Protein AF-A0A1J4Q4A6-F1 (afdb_monomer)

Radius of gyration: 28.77 Å; Cα contacts (8 Å, |Δi|>4): 77; chains: 1; bounding box: 63×34×80 Å

Sequence (125 aa):
MEHVREALRTLYADRQAGLYAGATGTAMFAESVERLTAHEARVSERVAELGRDESGTVVIPSEWTAPEGDPIGPESTWGSWDLEQRRSFLAFSLDRITIAKSIGRGRNANTEDRVTVHWAEAPAQ

pLDDT: mean 81.61, std 10.01, range [51.16, 95.44]

Mean predicted aligned error: 13.39 Å

Solvent-accessible surface area (backbone atoms only — not comparable to full-atom values): 7526 Å² total; per-residue (Å²): 111,68,70,60,56,51,51,50,52,51,54,53,50,42,48,74,71,50,77,36,59,63,73,69,29,47,50,55,49,52,53,52,49,52,54,50,51,54,49,52,50,53,52,51,50,52,50,54,50,53,58,57,62,49,79,69,68,76,84,72,61,60,73,80,77,62,57,95,65,58,65,73,34,74,92,17,63,61,36,70,44,55,74,64,58,52,49,52,52,46,60,67,52,33,67,50,74,48,72,58,82,61,92,44,72,75,94,62,32,56,65,72,87,26,58,44,80,39,64,49,72,79,81,87,127

Organism: NCBI:txid1428626

Foldseek 3Di:
DVVLVVVLVVLVVCVVVVVQDDPNSVVVSVVSVVVSVVVVVVVVVVVVVVVVVCVPDDPDPVLQVDDPDDCCDCPHPVNPDDPVVVVVVCVQFFPDWFFAAAPDDDPRSPRVVGIDTHTDDDPDD

Secondary structure (DSSP, 8-state):
-HHHHHHHHHHHHHHHTTTT-HHHHHHHHHHHHHHHHHHHHHHHHHHHHHHHHGGG-----HHHH--SS-TTSTTSHHHHS-HHHHHHHHHHHEEEEEEPPPSSSGGG--SGGGEEEEEPPPPP-

Nearest PDB structures (foldseek):
  8eup-assembly1_h  TM=4.170E-01  e=9.607E-01  Schizosaccharomyces pombe
  6dkm-assembly1_B  TM=6.460E-01  e=5.367E+00  synthetic construct
  3jbn-assembly1_A3  TM=3.269E-01  e=6.126E+00  Plasmodium falciparum 3D7

Structure (mmCIF, N/CA/C/O backbone):
data_AF-A0A1J4Q4A6-F1
#
_entry.id   AF-A0A1J4Q4A6-F1
#
loop_
_atom_site.group_PDB
_atom_site.id
_atom_site.type_symbol
_atom_site.label_atom_id
_atom_site.label_alt_id
_atom_site.label_comp_id
_atom_site.label_asym_id
_atom_site.label_entity_id
_atom_site.label_seq_id
_atom_site.pdbx_PDB_ins_code
_atom_site.Cartn_x
_atom_site.Cartn_y
_atom_site.Cartn_z
_atom_site.occupancy
_atom_site.B_iso_or_equiv
_atom_site.auth_seq_id
_atom_site.auth_comp_id
_atom_site.auth_asym_id
_atom_site.auth_atom_id
_atom_site.pdbx_PDB_model_num
ATOM 1 N N . MET A 1 1 ? -8.309 2.669 17.943 1.00 69.56 1 MET A N 1
ATOM 2 C CA . MET A 1 1 ? -8.753 1.708 18.981 1.00 69.56 1 MET A CA 1
ATOM 3 C C . MET A 1 1 ? -8.886 2.367 20.351 1.00 69.56 1 MET A C 1
ATOM 5 O O . MET A 1 1 ? -9.874 2.092 21.019 1.00 69.56 1 MET A O 1
ATOM 9 N N . GLU A 1 2 ? -7.974 3.274 20.732 1.00 79.75 2 GLU A N 1
ATOM 10 C CA . GLU A 1 2 ? -8.028 4.067 21.981 1.00 79.75 2 GLU A CA 1
ATOM 11 C C . GLU A 1 2 ? -9.423 4.657 22.261 1.00 79.75 2 GLU A C 1
ATOM 13 O O . GLU A 1 2 ? -10.045 4.334 23.267 1.00 79.75 2 GLU A O 1
ATOM 18 N N . HIS A 1 3 ? -9.979 5.398 21.297 1.00 79.94 3 HIS A N 1
ATOM 19 C CA . HIS A 1 3 ? -11.261 6.093 21.451 1.00 79.94 3 HIS A CA 1
ATOM 20 C C . HIS A 1 3 ? -12.468 5.170 21.693 1.00 79.94 3 HIS A C 1
ATOM 22 O O . HIS A 1 3 ? -13.410 5.560 22.374 1.00 79.94 3 HIS A O 1
ATOM 28 N N . VAL A 1 4 ? -12.460 3.938 21.165 1.00 81.31 4 VAL A N 1
ATOM 29 C CA . VAL A 1 4 ? -13.548 2.962 21.393 1.00 81.31 4 VAL A CA 1
ATOM 30 C C . VAL A 1 4 ? -13.458 2.388 22.807 1.00 81.31 4 VAL A C 1
ATOM 32 O O . VAL A 1 4 ? -14.474 2.234 23.482 1.00 81.31 4 VAL A O 1
ATOM 35 N N . ARG A 1 5 ? -12.236 2.134 23.286 1.00 83.94 5 ARG A N 1
ATOM 36 C CA . ARG A 1 5 ? -11.980 1.657 24.652 1.00 83.94 5 ARG A CA 1
ATOM 37 C C . ARG A 1 5 ? -12.281 2.731 25.692 1.00 83.94 5 ARG A C 1
ATOM 39 O O . ARG A 1 5 ? -12.843 2.420 26.738 1.00 83.94 5 ARG A O 1
ATOM 46 N N . GLU A 1 6 ? -11.952 3.985 25.397 1.00 86.12 6 GLU A N 1
ATOM 47 C CA . GLU A 1 6 ? -12.348 5.139 26.209 1.00 86.12 6 GLU A CA 1
ATOM 48 C C . GLU A 1 6 ? -13.869 5.30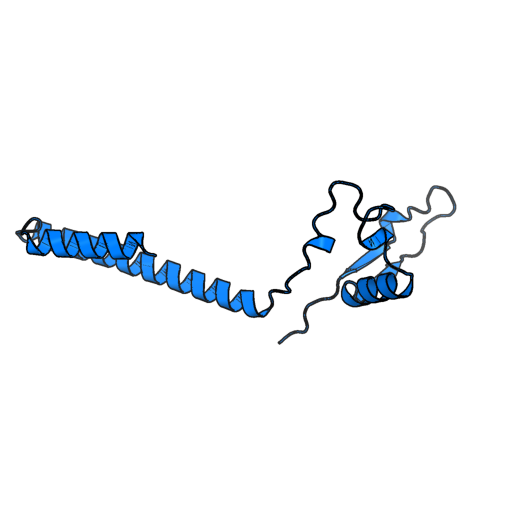6 26.235 1.00 86.12 6 GLU A C 1
ATOM 50 O O . GLU A 1 6 ? -14.440 5.422 27.315 1.00 86.12 6 GLU A O 1
ATOM 55 N N . ALA A 1 7 ? -14.542 5.216 25.082 1.00 84.62 7 ALA A N 1
ATOM 56 C CA . ALA A 1 7 ? -16.000 5.290 25.015 1.00 84.62 7 ALA A CA 1
ATOM 57 C C . ALA A 1 7 ? -16.680 4.184 25.837 1.00 84.62 7 ALA A C 1
ATOM 59 O O . ALA A 1 7 ? -17.620 4.474 26.573 1.00 84.62 7 ALA A O 1
ATOM 60 N N . LEU A 1 8 ? -16.186 2.939 25.776 1.00 86.06 8 LEU A N 1
ATOM 61 C CA . LEU A 1 8 ? -16.679 1.842 26.616 1.00 86.06 8 LEU A CA 1
ATOM 62 C C . LEU A 1 8 ? -16.450 2.120 28.107 1.00 86.06 8 LEU A C 1
ATOM 64 O O . LEU A 1 8 ? -17.374 1.949 28.899 1.00 86.06 8 LEU A O 1
ATOM 68 N N . ARG A 1 9 ? -15.257 2.586 28.501 1.00 88.25 9 ARG A N 1
ATOM 69 C CA . ARG A 1 9 ? -14.956 2.945 29.900 1.00 88.25 9 ARG A CA 1
ATOM 70 C C . ARG A 1 9 ? -15.907 4.012 30.435 1.00 88.25 9 ARG A C 1
ATOM 72 O O . ARG A 1 9 ? -16.436 3.838 31.530 1.00 88.25 9 ARG A O 1
ATOM 79 N N . THR A 1 10 ? -16.160 5.061 29.658 1.00 88.19 10 THR A N 1
ATOM 80 C CA . THR A 1 10 ? -17.126 6.109 30.012 1.00 88.19 10 THR A CA 1
ATOM 81 C C . THR A 1 10 ? -18.537 5.537 30.130 1.00 88.19 10 THR A C 1
ATOM 83 O O . THR A 1 10 ? -19.205 5.783 31.127 1.00 88.19 10 THR A O 1
ATOM 86 N N . LEU A 1 11 ? -18.960 4.675 29.198 1.00 88.25 11 LEU A N 1
ATOM 87 C CA . LEU A 1 11 ? -20.280 4.033 29.239 1.00 88.25 11 LEU A CA 1
ATOM 88 C C . LEU A 1 11 ? -20.489 3.192 30.513 1.00 88.25 11 LEU A C 1
ATOM 90 O O . LEU A 1 11 ? -21.569 3.205 31.108 1.00 88.25 11 LEU A O 1
ATOM 94 N N . TYR A 1 12 ? -19.456 2.463 30.947 1.00 87.38 12 TYR A N 1
ATOM 95 C CA . TYR A 1 12 ? -19.486 1.697 32.195 1.00 87.38 12 TYR A CA 1
ATOM 96 C C . TYR A 1 12 ? -19.495 2.601 33.435 1.00 87.38 12 TYR A C 1
ATOM 98 O O . TYR A 1 12 ? -20.234 2.314 34.379 1.00 87.38 12 TYR A O 1
ATOM 106 N N . ALA A 1 13 ? -18.734 3.700 33.427 1.00 87.75 13 ALA A N 1
ATOM 107 C CA . ALA A 1 13 ? -18.745 4.689 34.505 1.00 87.75 13 ALA A CA 1
ATOM 108 C C . ALA A 1 13 ? -20.121 5.366 34.640 1.00 87.75 13 ALA A C 1
ATOM 110 O O . ALA A 1 13 ? -20.656 5.454 35.744 1.00 87.75 13 ALA A O 1
ATOM 111 N N . ASP A 1 14 ? -20.748 5.734 33.521 1.00 86.31 14 ASP A N 1
ATOM 112 C CA . ASP A 1 14 ? -22.090 6.324 33.478 1.00 86.31 14 ASP A CA 1
ATOM 113 C C . ASP A 1 14 ? -23.159 5.350 33.992 1.00 86.31 14 ASP A C 1
ATOM 115 O O . ASP A 1 14 ? -24.089 5.736 34.710 1.00 86.31 14 ASP A O 1
ATOM 119 N N . ARG A 1 15 ? -23.016 4.054 33.680 1.00 84.31 15 ARG A N 1
ATOM 120 C CA . ARG A 1 15 ? -23.889 3.014 34.239 1.00 84.31 15 ARG A CA 1
ATOM 121 C C . ARG A 1 15 ? -23.710 2.874 35.748 1.00 84.31 15 ARG A C 1
ATOM 123 O O . ARG A 1 15 ? -24.707 2.727 36.452 1.00 84.31 15 ARG A O 1
ATOM 130 N N . GLN A 1 16 ? -22.479 2.947 36.248 1.00 84.06 16 GLN A N 1
ATOM 131 C CA . GLN A 1 16 ? -22.189 2.882 37.682 1.00 84.06 16 GLN A CA 1
ATOM 132 C C . GLN A 1 16 ? -22.672 4.133 38.434 1.00 84.06 16 GLN A C 1
ATOM 134 O O . GLN A 1 16 ? -23.108 4.025 39.578 1.00 84.06 16 GLN A O 1
ATOM 139 N N . ALA A 1 17 ? -22.683 5.293 37.770 1.00 86.56 17 ALA A N 1
ATOM 140 C CA . ALA A 1 17 ? -23.269 6.539 38.263 1.00 86.56 17 ALA A CA 1
ATOM 141 C C . ALA A 1 17 ? -24.814 6.553 38.237 1.00 86.56 17 ALA A C 1
ATOM 143 O O . ALA A 1 17 ? -25.431 7.516 38.689 1.00 86.56 17 ALA A O 1
ATOM 144 N N . GLY A 1 18 ? -25.455 5.495 37.725 1.00 83.81 18 GLY A N 1
ATOM 145 C CA . GLY A 1 18 ? -26.911 5.344 37.721 1.00 83.81 18 GLY A CA 1
ATOM 146 C C . GLY A 1 18 ? -27.636 6.073 36.585 1.00 83.81 18 GLY A C 1
ATOM 147 O O . GLY A 1 18 ? -28.865 6.099 36.581 1.00 83.81 18 GLY A O 1
ATOM 148 N N . LEU A 1 19 ? -26.916 6.611 35.591 1.00 80.31 19 LEU A N 1
ATOM 149 C CA . LEU A 1 19 ? -27.504 7.349 34.459 1.00 80.31 19 LEU A CA 1
ATOM 150 C C . LEU A 1 19 ? -28.359 6.465 33.531 1.00 80.31 19 LEU A C 1
ATOM 152 O O . LEU A 1 19 ? -29.187 6.969 32.779 1.00 80.31 19 LEU A O 1
ATOM 156 N N . TYR A 1 20 ? -28.206 5.142 33.627 1.00 79.75 20 TYR A N 1
ATOM 157 C CA . TYR A 1 20 ? -28.968 4.141 32.872 1.00 79.75 20 TYR A CA 1
ATOM 158 C C . TYR A 1 20 ? -29.985 3.379 33.744 1.00 79.75 20 TYR A C 1
ATOM 160 O O . TYR A 1 20 ? -30.170 2.169 33.582 1.00 79.75 20 TYR A O 1
ATOM 168 N N . ALA A 1 21 ? -30.631 4.061 34.693 1.00 79.62 21 ALA A N 1
ATOM 169 C CA . ALA A 1 21 ? -31.653 3.457 35.546 1.00 79.62 21 ALA A CA 1
ATOM 170 C C . ALA A 1 21 ? -32.921 3.053 34.761 1.00 79.62 21 ALA A C 1
ATOM 172 O O . ALA A 1 21 ? -33.345 3.716 33.814 1.00 79.62 21 ALA A O 1
ATOM 173 N N . GLY A 1 22 ? -33.555 1.958 35.189 1.00 84.00 22 GLY A N 1
ATOM 174 C CA . GLY A 1 22 ? -34.790 1.442 34.591 1.00 84.00 22 GLY A CA 1
ATOM 175 C C . GLY A 1 22 ? -34.584 0.527 33.375 1.00 84.00 22 GLY A C 1
ATOM 176 O O . GLY A 1 22 ? -33.469 0.307 32.893 1.00 84.00 22 GLY A O 1
ATOM 177 N N . ALA A 1 23 ? -35.692 -0.042 32.890 1.00 80.31 23 ALA A N 1
ATOM 178 C CA . ALA A 1 23 ? -35.691 -1.014 31.794 1.00 80.31 23 ALA A CA 1
ATOM 179 C C . ALA A 1 23 ? -35.163 -0.408 30.481 1.00 80.31 23 ALA A C 1
ATOM 181 O O . ALA A 1 23 ? -34.311 -1.003 29.824 1.00 80.31 23 ALA A O 1
ATOM 182 N N . THR A 1 24 ? -35.591 0.814 30.152 1.00 82.62 24 THR A N 1
ATOM 183 C CA . THR A 1 24 ? -35.157 1.539 28.948 1.00 82.62 24 THR A CA 1
ATOM 184 C C . THR A 1 24 ? -33.668 1.885 28.988 1.00 82.62 24 THR A C 1
ATOM 186 O O . THR A 1 24 ? -32.964 1.662 28.008 1.00 82.62 24 THR A O 1
ATOM 189 N N . GLY A 1 25 ? -33.155 2.359 30.130 1.00 80.00 25 GLY A N 1
ATOM 190 C CA . GLY A 1 25 ? -31.724 2.638 30.296 1.00 80.00 25 GLY A CA 1
ATOM 191 C C . GLY A 1 25 ? -30.867 1.375 30.178 1.00 80.00 25 GLY A C 1
ATOM 192 O O . GLY A 1 25 ? -29.793 1.391 29.582 1.00 80.00 25 GLY A O 1
ATOM 193 N N . THR A 1 26 ? -31.362 0.238 30.669 1.00 84.00 26 THR A N 1
ATOM 194 C CA . THR A 1 26 ? -30.663 -1.046 30.518 1.00 84.00 26 THR A CA 1
ATOM 195 C C . THR A 1 26 ? -30.621 -1.533 29.072 1.00 84.00 26 THR A C 1
ATOM 197 O O . THR A 1 26 ? -29.570 -2.005 28.641 1.00 84.00 26 THR A O 1
ATOM 200 N N . ALA A 1 27 ? -31.701 -1.357 28.309 1.00 86.69 27 ALA A N 1
ATOM 201 C CA . ALA A 1 27 ? -31.726 -1.690 26.886 1.00 86.69 27 ALA A CA 1
ATOM 202 C C . ALA A 1 27 ? -30.756 -0.815 26.067 1.00 86.69 27 ALA A C 1
ATOM 204 O O . ALA A 1 27 ? -29.928 -1.347 25.333 1.00 86.69 27 ALA A O 1
ATOM 205 N N . MET A 1 28 ? -30.780 0.507 26.272 1.00 83.81 28 MET A N 1
ATOM 206 C CA . MET A 1 28 ? -29.896 1.457 25.572 1.00 83.81 28 MET A CA 1
ATOM 207 C C . MET A 1 28 ? -28.410 1.206 25.859 1.00 83.81 28 MET A C 1
ATOM 209 O O . MET A 1 28 ? -27.561 1.336 24.975 1.00 83.81 28 MET A O 1
ATOM 213 N N . PHE A 1 29 ? -28.089 0.833 27.101 1.00 87.19 29 PHE A N 1
ATOM 214 C CA . PHE A 1 29 ? -26.735 0.445 27.483 1.00 87.19 29 PHE A CA 1
ATOM 215 C C . PHE A 1 29 ? -26.287 -0.822 26.747 1.00 87.19 29 PHE A C 1
ATOM 217 O O . PHE A 1 29 ? -25.197 -0.839 26.180 1.00 87.19 29 PHE A O 1
ATOM 224 N N . ALA A 1 30 ? -27.126 -1.863 26.733 1.00 86.81 30 ALA A N 1
ATOM 225 C CA . ALA A 1 30 ? -26.810 -3.123 26.066 1.00 86.81 30 ALA A CA 1
ATOM 226 C C . ALA A 1 30 ? -26.564 -2.920 24.562 1.00 86.81 30 ALA A C 1
ATOM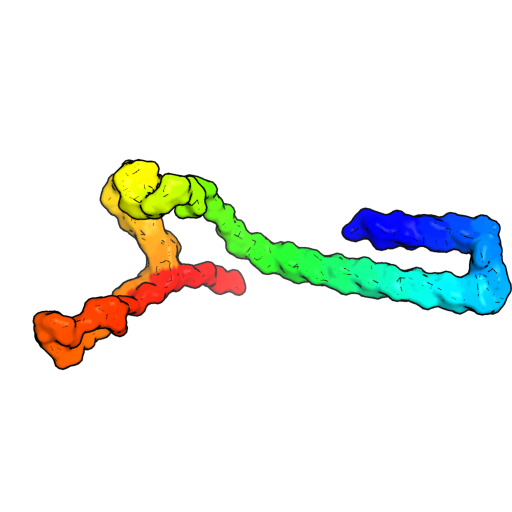 228 O O . ALA A 1 30 ? -25.539 -3.362 24.051 1.00 86.81 30 ALA A O 1
ATOM 229 N N . GLU A 1 31 ? -27.436 -2.163 23.892 1.00 90.19 31 GLU A N 1
ATOM 230 C CA . GLU A 1 31 ? -27.300 -1.827 22.470 1.00 90.19 31 GLU A CA 1
ATOM 231 C C . GLU A 1 31 ? -26.014 -1.032 22.184 1.00 90.19 31 GLU A C 1
ATOM 233 O O . GLU A 1 31 ? -25.288 -1.296 21.223 1.00 90.19 31 GLU A O 1
ATOM 238 N N . SER A 1 32 ? -25.684 -0.068 23.049 1.00 86.69 32 SER A N 1
ATOM 239 C CA . SER A 1 32 ? -24.481 0.757 22.893 1.00 86.69 32 SER A CA 1
ATOM 240 C C . SER A 1 32 ? -23.193 -0.046 23.074 1.00 86.69 32 SER A C 1
ATOM 242 O O . SER A 1 32 ? -22.244 0.153 22.311 1.00 86.69 32 SER A O 1
ATOM 244 N N . VAL A 1 33 ? -23.163 -0.961 24.049 1.00 90.19 33 VAL A N 1
ATOM 245 C CA . VAL A 1 33 ? -22.036 -1.878 24.267 1.00 90.19 33 VAL A CA 1
ATOM 246 C C . VAL A 1 33 ? -21.887 -2.819 23.078 1.00 90.19 33 VAL A C 1
ATOM 248 O O . VAL A 1 33 ? -20.801 -2.898 22.510 1.00 90.19 33 VAL A O 1
ATOM 251 N N . GLU A 1 34 ? -22.970 -3.463 22.645 1.00 91.75 34 GLU A N 1
ATOM 252 C CA . GLU A 1 34 ? -22.957 -4.384 21.507 1.00 91.75 34 GLU A CA 1
ATOM 253 C C . GLU A 1 34 ? -22.412 -3.709 20.243 1.00 91.75 34 GLU A C 1
ATOM 255 O O . GLU A 1 34 ? -21.495 -4.223 19.597 1.00 91.75 34 GLU A O 1
ATOM 260 N N . ARG A 1 35 ? -22.898 -2.503 19.928 1.00 89.94 35 ARG A N 1
ATOM 261 C CA . ARG A 1 35 ? -22.446 -1.734 18.764 1.00 89.94 35 ARG A CA 1
ATOM 262 C C . ARG A 1 35 ? -20.955 -1.399 18.827 1.00 89.94 35 ARG A C 1
ATOM 264 O O . ARG A 1 35 ? -20.263 -1.523 17.812 1.00 89.94 35 ARG A O 1
ATOM 271 N N . LEU A 1 36 ? -20.462 -0.950 19.984 1.00 88.31 36 LEU A N 1
ATOM 272 C CA . LEU A 1 36 ? -19.056 -0.571 20.165 1.00 88.31 36 LEU A CA 1
ATOM 273 C C . LEU A 1 36 ? -18.131 -1.790 20.125 1.00 88.31 36 LEU A C 1
ATOM 275 O O . LEU A 1 36 ? -17.109 -1.744 19.442 1.00 88.31 36 LEU A O 1
ATOM 279 N N . THR A 1 37 ? -18.511 -2.895 20.767 1.00 86.94 37 THR A N 1
ATOM 280 C CA . THR A 1 37 ? -17.747 -4.148 20.737 1.00 86.94 37 THR A CA 1
ATOM 281 C C . THR A 1 37 ? -17.718 -4.755 19.335 1.00 86.94 37 THR A C 1
ATOM 283 O O . THR A 1 37 ? -16.655 -5.154 18.862 1.00 86.94 37 THR A O 1
ATOM 286 N N . ALA A 1 38 ? -18.842 -4.754 18.613 1.00 90.38 38 ALA A N 1
ATOM 287 C CA . ALA A 1 38 ? -18.885 -5.215 17.226 1.00 90.38 38 ALA A CA 1
ATOM 288 C C . ALA A 1 38 ? -18.018 -4.342 16.302 1.00 90.38 38 ALA A C 1
ATOM 290 O O . ALA A 1 38 ? -17.389 -4.845 15.371 1.00 90.38 38 ALA A O 1
ATOM 291 N N . HIS A 1 39 ? -17.962 -3.031 16.552 1.00 85.94 39 HIS A N 1
ATOM 292 C CA . HIS A 1 39 ? -17.066 -2.135 15.828 1.00 85.94 39 HIS A CA 1
ATOM 293 C C . HIS A 1 39 ? -15.589 -2.408 16.152 1.00 85.94 39 HIS A C 1
ATOM 295 O O . HIS A 1 39 ? -14.778 -2.467 15.231 1.00 85.94 39 HIS A O 1
ATOM 301 N N . GLU A 1 40 ? -15.233 -2.617 17.425 1.00 88.31 40 GLU A N 1
ATOM 302 C CA . GLU A 1 40 ? -13.868 -2.991 17.822 1.00 88.31 40 GLU A CA 1
ATOM 303 C C . GLU A 1 40 ? -13.430 -4.297 17.146 1.00 88.31 40 GLU A C 1
ATOM 305 O O . GLU A 1 40 ? -12.344 -4.349 16.572 1.00 88.31 40 GLU A O 1
ATOM 310 N N . ALA A 1 41 ? -14.298 -5.313 17.128 1.00 89.06 41 ALA A N 1
ATOM 311 C CA . ALA A 1 41 ? -14.022 -6.592 16.480 1.00 89.06 41 ALA A CA 1
ATOM 312 C C . ALA A 1 41 ? -13.743 -6.432 14.976 1.00 89.06 41 ALA A C 1
ATOM 314 O O . ALA A 1 41 ? -12.707 -6.893 14.504 1.00 89.06 41 ALA A O 1
ATOM 315 N N . ARG A 1 42 ? -14.599 -5.704 14.241 1.00 87.75 42 ARG A N 1
ATOM 316 C CA . ARG A 1 42 ? -14.403 -5.455 12.799 1.00 87.75 42 ARG A CA 1
ATOM 317 C C . ARG A 1 42 ? -13.107 -4.709 12.499 1.00 87.75 42 ARG A C 1
ATOM 319 O O . ARG A 1 42 ? -12.400 -5.051 11.557 1.00 87.75 42 ARG A O 1
ATOM 326 N N . VAL A 1 43 ? -12.789 -3.679 13.285 1.00 87.56 43 VAL A N 1
ATOM 327 C CA . VAL A 1 43 ? -11.549 -2.916 13.086 1.00 87.56 43 VAL A CA 1
ATOM 328 C C . VAL A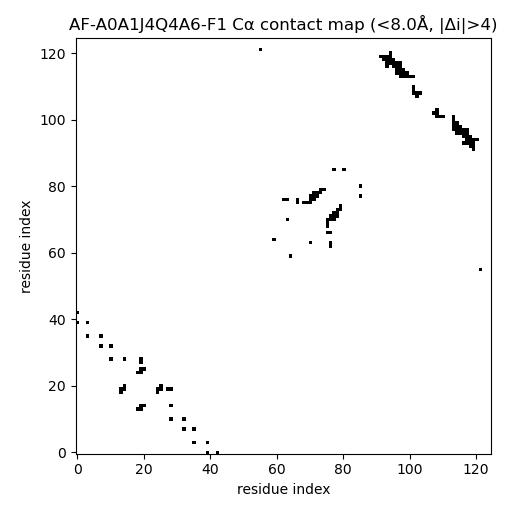 1 43 ? -10.334 -3.776 13.419 1.00 87.56 43 VAL A C 1
ATOM 330 O O . VAL A 1 43 ? -9.360 -3.748 12.676 1.00 87.56 43 VAL A O 1
ATOM 333 N N . SER A 1 44 ? -10.386 -4.568 14.491 1.00 87.12 44 SER A N 1
ATOM 334 C CA . SER A 1 44 ? -9.294 -5.473 14.854 1.00 87.12 44 SER A CA 1
ATOM 335 C C . SER A 1 44 ? -9.067 -6.551 13.797 1.00 87.12 44 SER A C 1
ATOM 337 O O . SER A 1 44 ? -7.921 -6.865 13.492 1.00 87.12 44 SER A O 1
ATOM 339 N N . GLU A 1 45 ? -10.138 -7.104 13.230 1.00 87.94 45 GLU A N 1
ATOM 340 C CA . GLU A 1 45 ? -10.062 -8.075 12.141 1.00 87.94 45 GLU A CA 1
ATOM 341 C C . GLU A 1 45 ? -9.454 -7.447 10.886 1.00 87.94 45 GLU A C 1
ATOM 343 O O . GLU A 1 45 ? -8.526 -8.016 10.315 1.00 87.94 45 GLU A O 1
ATOM 348 N N . ARG A 1 46 ? -9.882 -6.232 10.521 1.00 84.81 46 ARG A N 1
ATOM 349 C CA . ARG A 1 46 ? -9.312 -5.502 9.385 1.00 84.81 46 ARG A CA 1
ATOM 350 C C . ARG A 1 46 ? -7.839 -5.156 9.593 1.00 84.81 46 ARG A C 1
ATOM 352 O O . ARG A 1 46 ? -7.056 -5.264 8.660 1.00 84.81 46 ARG A O 1
ATOM 359 N N . VAL A 1 47 ? -7.440 -4.763 10.803 1.00 84.38 47 VAL A N 1
ATOM 360 C CA . VAL A 1 47 ? -6.026 -4.522 11.137 1.00 84.38 47 VAL A CA 1
ATOM 361 C C . VAL A 1 47 ? -5.221 -5.819 11.057 1.00 84.38 47 VAL A C 1
ATOM 363 O O . VAL A 1 47 ? -4.118 -5.812 10.525 1.00 84.38 47 VAL A O 1
ATOM 366 N N . ALA A 1 48 ? -5.765 -6.939 11.537 1.00 81.50 48 ALA A N 1
ATOM 367 C CA . ALA A 1 48 ? -5.102 -8.236 11.437 1.00 81.50 48 ALA A CA 1
ATOM 368 C C . ALA A 1 48 ? -4.987 -8.728 9.985 1.00 81.50 48 ALA A C 1
ATOM 370 O O . ALA A 1 48 ? -4.015 -9.390 9.641 1.00 81.50 48 ALA A O 1
ATOM 371 N N . GLU A 1 49 ? -5.967 -8.419 9.137 1.00 78.81 49 GLU A N 1
ATOM 372 C CA . GLU A 1 49 ? -5.919 -8.673 7.697 1.00 78.81 49 GLU A CA 1
ATOM 373 C C . GLU A 1 49 ? -4.831 -7.833 7.019 1.00 78.81 49 GLU A C 1
ATOM 375 O O . GLU A 1 49 ? -3.963 -8.394 6.360 1.00 78.81 49 GLU A O 1
ATOM 380 N N . LEU A 1 50 ? -4.802 -6.522 7.276 1.00 76.19 50 LEU A N 1
ATOM 381 C CA . LEU A 1 50 ? -3.760 -5.626 6.766 1.00 76.19 50 LEU A CA 1
ATOM 382 C C . LEU A 1 50 ? -2.357 -6.047 7.237 1.00 76.19 50 LEU A C 1
ATOM 384 O O . LEU A 1 50 ? -1.424 -6.063 6.445 1.00 76.19 50 LEU A O 1
ATOM 388 N N . GLY A 1 51 ? -2.212 -6.471 8.495 1.00 68.19 51 GLY A N 1
ATOM 389 C CA . GLY A 1 51 ? -0.945 -6.986 9.023 1.00 68.19 51 GLY A CA 1
ATOM 390 C C . GLY A 1 51 ? -0.515 -8.336 8.431 1.00 68.19 51 GLY A C 1
ATOM 391 O O . GLY A 1 51 ? 0.665 -8.672 8.479 1.00 68.19 51 GLY A O 1
ATOM 392 N N . ARG A 1 52 ? -1.438 -9.124 7.856 1.00 65.38 52 ARG A N 1
ATOM 393 C CA . ARG A 1 52 ? -1.086 -10.326 7.077 1.00 65.38 52 ARG A CA 1
ATOM 394 C C . ARG A 1 52 ? -0.585 -9.957 5.682 1.00 65.38 52 ARG A C 1
ATOM 396 O O . ARG A 1 52 ? 0.387 -10.561 5.238 1.00 65.38 52 ARG A O 1
ATOM 403 N N . ASP A 1 53 ? -1.170 -8.945 5.046 1.00 59.50 53 ASP A N 1
ATOM 404 C CA . ASP A 1 53 ? -0.673 -8.403 3.771 1.00 59.50 53 ASP A CA 1
ATOM 405 C C . ASP A 1 53 ? 0.714 -7.747 3.923 1.00 59.50 53 ASP A C 1
ATOM 407 O O . ASP A 1 53 ? 1.528 -7.780 3.002 1.00 59.50 53 ASP A O 1
ATOM 411 N N . GLU A 1 54 ? 1.044 -7.232 5.112 1.00 54.75 54 GLU A N 1
ATOM 412 C CA . GLU A 1 54 ? 2.374 -6.682 5.409 1.00 54.75 54 GLU A CA 1
ATOM 413 C C . GLU A 1 54 ? 3.506 -7.727 5.434 1.00 54.75 54 GLU A C 1
ATOM 415 O O . GLU A 1 54 ? 4.681 -7.356 5.388 1.00 54.75 54 GLU A O 1
ATOM 420 N N . SER A 1 55 ? 3.195 -9.031 5.445 1.00 52.88 55 SER A N 1
ATOM 421 C CA . SER A 1 55 ? 4.206 -10.105 5.386 1.00 52.88 55 SER A CA 1
ATOM 422 C C . SER A 1 55 ? 5.004 -10.151 4.068 1.00 52.88 55 SER A C 1
ATOM 424 O O . SER A 1 55 ? 5.969 -10.911 3.957 1.00 52.88 55 SER A O 1
ATOM 426 N N . GLY A 1 56 ? 4.656 -9.291 3.102 1.00 55.47 56 GLY A N 1
ATOM 427 C CA . GLY A 1 56 ? 5.400 -9.027 1.870 1.00 55.47 56 GLY A CA 1
ATOM 428 C C . GLY A 1 56 ? 5.873 -7.578 1.696 1.00 55.47 56 GLY A C 1
ATOM 429 O O . GLY A 1 56 ? 6.282 -7.221 0.591 1.00 55.47 56 GLY A O 1
ATOM 430 N N . THR A 1 57 ? 5.816 -6.723 2.728 1.00 58.53 57 THR A N 1
ATOM 431 C CA . THR A 1 57 ? 6.220 -5.312 2.600 1.00 58.53 57 THR A CA 1
ATOM 432 C C . THR A 1 57 ? 7.727 -5.205 2.372 1.00 58.53 57 THR A C 1
ATOM 434 O O . THR A 1 57 ? 8.534 -5.241 3.302 1.00 58.53 57 THR A O 1
ATOM 437 N N . VAL A 1 58 ? 8.118 -5.045 1.108 1.00 63.72 58 VAL A N 1
ATOM 438 C CA . VAL A 1 58 ? 9.480 -4.669 0.730 1.00 63.72 58 VAL A CA 1
ATOM 439 C C . VAL A 1 58 ? 9.680 -3.209 1.123 1.00 63.72 58 VAL A C 1
ATOM 441 O O . VAL A 1 58 ? 9.007 -2.317 0.607 1.00 63.72 58 VAL A O 1
ATOM 444 N N . VAL A 1 59 ? 10.606 -2.956 2.048 1.00 68.75 59 VAL A N 1
ATOM 445 C CA . VAL A 1 59 ? 11.035 -1.591 2.363 1.00 68.75 59 VAL A CA 1
ATOM 446 C C . VAL A 1 59 ? 11.806 -1.065 1.160 1.00 68.75 59 VAL A C 1
ATOM 448 O O . VAL A 1 59 ? 12.944 -1.465 0.921 1.00 68.75 59 VAL A O 1
ATOM 451 N N . ILE A 1 60 ? 11.167 -0.192 0.385 1.00 73.31 60 ILE A N 1
ATOM 452 C CA . ILE A 1 60 ? 11.814 0.495 -0.729 1.00 73.31 60 ILE A CA 1
ATOM 453 C C . ILE A 1 60 ? 12.692 1.609 -0.143 1.00 73.31 60 ILE A C 1
ATOM 455 O O . ILE A 1 60 ? 12.167 2.458 0.586 1.00 73.31 60 ILE A O 1
ATOM 459 N N . PRO A 1 61 ? 14.008 1.631 -0.427 1.00 79.31 61 PRO A N 1
ATOM 460 C CA . PRO A 1 61 ? 14.882 2.708 0.016 1.00 79.31 61 PRO A CA 1
ATOM 461 C C . PRO A 1 61 ? 14.374 4.065 -0.474 1.00 79.31 61 PRO A C 1
ATOM 463 O O . PRO A 1 61 ? 14.037 4.230 -1.649 1.00 79.31 61 PRO A O 1
ATOM 466 N N . SER A 1 62 ? 14.325 5.052 0.421 1.00 78.31 62 SER A N 1
ATOM 467 C CA . SER A 1 62 ? 13.786 6.378 0.101 1.00 78.31 62 SER A CA 1
ATOM 468 C C . SER A 1 62 ? 14.556 7.065 -1.024 1.00 78.31 62 SER A C 1
ATOM 470 O O . SER A 1 62 ? 13.963 7.823 -1.787 1.00 78.31 62 SER A O 1
ATOM 472 N N . GLU A 1 63 ? 15.852 6.774 -1.182 1.00 76.19 63 GLU A N 1
ATOM 473 C CA . GLU A 1 63 ? 16.654 7.308 -2.284 1.00 76.19 63 GLU A CA 1
ATOM 474 C C . GLU A 1 63 ? 16.172 6.858 -3.677 1.00 76.19 63 GLU A C 1
ATOM 476 O O . GLU A 1 63 ? 16.539 7.480 -4.672 1.00 76.19 63 GLU A O 1
ATOM 481 N N . TRP A 1 64 ? 15.356 5.800 -3.781 1.00 75.62 64 TRP A N 1
ATOM 482 C CA . TRP A 1 64 ? 14.769 5.355 -5.053 1.00 75.62 64 TRP A CA 1
ATOM 483 C C . TRP A 1 64 ? 13.492 6.122 -5.409 1.00 75.62 64 TRP A C 1
ATOM 485 O O . TRP A 1 64 ? 13.140 6.215 -6.582 1.00 75.62 64 TRP A O 1
ATOM 495 N N . THR A 1 65 ? 12.792 6.669 -4.412 1.00 70.00 65 THR A N 1
ATOM 496 C CA . THR A 1 65 ? 11.462 7.282 -4.576 1.00 70.00 65 THR A CA 1
ATOM 497 C C . THR A 1 65 ? 11.438 8.785 -4.319 1.00 70.00 65 THR A C 1
ATOM 499 O O . THR A 1 65 ? 10.415 9.418 -4.565 1.00 70.00 65 THR A O 1
ATOM 502 N N . ALA A 1 66 ? 12.533 9.361 -3.818 1.00 65.44 66 ALA A N 1
ATOM 503 C CA . ALA A 1 66 ? 12.623 10.769 -3.435 1.00 65.44 66 ALA A CA 1
ATOM 504 C C . ALA A 1 66 ? 13.553 11.635 -4.318 1.00 65.44 66 ALA A C 1
ATOM 506 O O . ALA A 1 66 ? 14.372 12.371 -3.766 1.00 65.44 66 ALA A O 1
ATOM 507 N N . PRO A 1 67 ? 13.478 11.615 -5.663 1.00 61.97 67 PRO A N 1
ATOM 508 C CA . PRO A 1 67 ? 14.146 12.650 -6.438 1.00 61.97 67 PRO A CA 1
ATOM 509 C C . PRO A 1 67 ? 13.292 13.928 -6.450 1.00 61.97 67 PRO A C 1
ATOM 511 O O . PRO A 1 67 ? 12.194 13.954 -7.006 1.00 61.97 67 PRO A O 1
ATOM 514 N N . GLU A 1 68 ? 13.809 15.024 -5.891 1.00 65.69 68 GLU A N 1
ATOM 515 C CA . GLU A 1 68 ? 13.402 16.366 -6.325 1.00 65.69 68 GLU A CA 1
ATOM 516 C C . GLU A 1 68 ? 13.908 16.561 -7.770 1.00 65.69 68 GLU A C 1
ATOM 518 O O . GLU A 1 68 ? 14.997 17.081 -7.990 1.00 65.69 68 GLU A O 1
ATOM 523 N N . GLY A 1 69 ? 13.170 16.068 -8.776 1.00 71.75 69 GLY A N 1
ATOM 524 C CA . GLY A 1 69 ? 13.542 16.202 -10.192 1.00 71.75 69 GLY A CA 1
ATOM 525 C C . GLY A 1 69 ? 13.457 14.911 -11.014 1.00 71.75 69 GLY A C 1
ATOM 526 O O . GLY A 1 69 ? 12.603 14.062 -10.773 1.00 71.75 69 GLY A O 1
ATOM 527 N N . ASP A 1 70 ? 14.313 14.797 -12.036 1.00 79.94 70 ASP A N 1
ATOM 528 C CA . ASP A 1 70 ? 14.342 13.660 -12.968 1.00 79.94 70 ASP A CA 1
ATOM 529 C C . ASP A 1 70 ? 14.905 12.391 -12.286 1.00 79.94 70 ASP A C 1
ATOM 531 O O . ASP A 1 70 ? 16.084 12.383 -11.918 1.00 79.94 70 ASP A O 1
ATOM 535 N N . PRO A 1 71 ? 14.119 11.304 -12.144 1.00 78.94 71 PRO A N 1
ATOM 536 C CA . PRO A 1 71 ? 14.536 10.074 -11.463 1.00 78.94 71 PRO A CA 1
ATOM 537 C C . PRO A 1 71 ? 15.661 9.306 -12.170 1.00 78.94 71 PRO A C 1
ATOM 539 O O . PRO A 1 71 ? 16.265 8.429 -11.554 1.00 78.94 71 PRO A O 1
ATOM 542 N N . ILE A 1 72 ? 15.940 9.607 -13.444 1.00 83.81 72 ILE A N 1
ATOM 543 C CA . ILE A 1 72 ? 17.040 9.010 -14.220 1.00 83.81 72 ILE A CA 1
ATOM 544 C C . ILE A 1 72 ? 18.114 10.034 -14.610 1.00 83.81 72 ILE A C 1
ATOM 546 O O . ILE A 1 72 ? 19.051 9.701 -15.342 1.00 83.81 72 ILE A O 1
ATOM 550 N N . GLY A 1 73 ? 17.991 11.271 -14.120 1.00 83.56 73 GLY A N 1
ATOM 551 C CA . GLY A 1 73 ? 18.917 12.365 -14.396 1.00 83.56 73 GLY A CA 1
ATOM 552 C C . GLY A 1 73 ? 20.304 12.152 -13.772 1.00 83.56 73 GLY A C 1
ATOM 553 O O . GLY A 1 73 ? 20.480 11.277 -12.924 1.00 83.56 73 GLY A O 1
ATOM 554 N N . PRO A 1 74 ? 21.314 12.955 -14.147 1.00 84.94 74 PRO A N 1
ATOM 555 C CA . PRO A 1 74 ? 22.685 12.806 -13.646 1.00 84.94 74 PRO A CA 1
ATOM 556 C C . PRO A 1 74 ? 22.806 12.976 -12.123 1.00 84.94 74 PRO A C 1
ATOM 558 O O . PRO A 1 74 ? 23.617 12.296 -11.507 1.00 84.94 74 PRO A O 1
ATOM 561 N N . GLU A 1 75 ? 21.963 13.821 -11.526 1.00 83.69 75 GLU A N 1
ATOM 562 C CA . GLU A 1 75 ? 21.917 14.074 -10.077 1.00 83.69 75 GLU A CA 1
ATOM 563 C C . GLU A 1 75 ? 21.071 13.041 -9.307 1.00 83.69 75 GLU A C 1
ATOM 565 O O . GLU A 1 75 ? 20.963 13.104 -8.085 1.00 83.69 75 GLU A O 1
ATOM 570 N N . SER A 1 76 ? 20.432 12.097 -10.007 1.00 85.31 76 SER A N 1
ATOM 571 C CA . SER A 1 76 ? 19.605 11.063 -9.381 1.00 85.31 76 SER A CA 1
ATOM 572 C C . SER A 1 76 ? 20.451 9.909 -8.845 1.00 85.31 76 SER A C 1
ATOM 574 O O . SER A 1 76 ? 21.576 9.664 -9.292 1.00 85.31 76 SER A O 1
ATOM 576 N N . THR A 1 77 ? 19.858 9.111 -7.957 1.00 86.75 77 THR A N 1
ATOM 577 C CA . THR A 1 77 ? 20.431 7.837 -7.504 1.00 86.75 77 THR A CA 1
ATOM 578 C C . THR A 1 77 ? 20.823 6.954 -8.698 1.00 86.75 77 THR A C 1
ATOM 580 O O . THR A 1 77 ? 21.950 6.465 -8.760 1.00 86.75 77 THR A O 1
ATOM 583 N N . TRP A 1 78 ? 19.962 6.855 -9.718 1.00 88.88 78 TRP A N 1
ATOM 584 C CA . TRP A 1 78 ? 20.251 6.139 -10.965 1.00 88.88 78 TRP A CA 1
ATOM 585 C C . TRP A 1 78 ? 21.460 6.712 -11.726 1.00 88.88 78 TRP A C 1
ATOM 587 O O . TRP A 1 78 ? 22.286 5.965 -12.265 1.00 88.88 78 TRP A O 1
ATOM 597 N N . GLY A 1 79 ? 21.579 8.042 -11.764 1.00 87.94 79 GLY A N 1
ATOM 598 C CA . GLY A 1 79 ? 22.674 8.779 -12.396 1.00 87.94 79 GLY A CA 1
ATOM 599 C C . GLY A 1 79 ? 24.031 8.483 -11.760 1.00 87.94 79 GLY A C 1
ATOM 600 O O . GLY A 1 79 ? 25.002 8.261 -12.486 1.00 87.94 79 GLY A O 1
ATOM 601 N N . SER A 1 80 ? 24.067 8.379 -10.429 1.00 90.00 80 SER A N 1
ATOM 602 C CA . SER A 1 80 ? 25.273 8.052 -9.656 1.00 90.00 80 SER A CA 1
ATOM 603 C C . SER A 1 80 ? 25.734 6.593 -9.762 1.00 90.00 80 SER A C 1
ATOM 605 O O . SER A 1 80 ? 26.899 6.303 -9.495 1.00 90.00 80 SER A O 1
ATOM 607 N N . TRP A 1 81 ? 24.846 5.677 -10.157 1.00 93.00 81 TRP A N 1
ATOM 608 C CA . TRP A 1 81 ? 25.167 4.256 -10.266 1.00 93.00 81 TRP A CA 1
ATOM 609 C C . TRP A 1 81 ? 26.053 3.925 -11.462 1.00 93.00 81 TRP A C 1
ATOM 611 O O . TRP A 1 81 ? 25.889 4.461 -12.563 1.00 93.00 81 TRP A O 1
ATOM 621 N N . ASP A 1 82 ? 26.939 2.954 -11.264 1.00 94.56 82 ASP A N 1
ATOM 622 C CA . ASP A 1 82 ? 27.665 2.326 -12.358 1.00 94.56 82 ASP A CA 1
ATOM 623 C C . ASP A 1 82 ? 26.765 1.377 -13.183 1.00 94.56 82 ASP A C 1
ATOM 625 O O . ASP A 1 82 ? 25.576 1.165 -12.915 1.00 94.56 82 ASP A O 1
ATOM 629 N N . LEU A 1 83 ? 27.328 0.812 -14.255 1.00 93.88 83 LEU A N 1
ATOM 630 C CA . LEU A 1 83 ? 26.584 -0.072 -15.153 1.00 93.88 83 LEU A CA 1
ATOM 631 C C . LEU A 1 83 ? 26.135 -1.374 -14.471 1.00 93.88 83 LEU A C 1
ATOM 633 O O . LEU A 1 83 ? 25.105 -1.931 -14.851 1.00 93.88 83 LEU A O 1
ATOM 637 N N . GLU A 1 84 ? 26.904 -1.878 -13.510 1.00 95.44 84 GLU A N 1
ATOM 638 C CA . GLU A 1 84 ? 26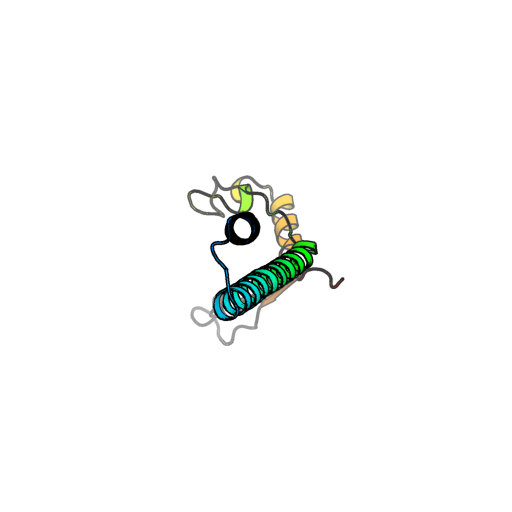.594 -3.117 -12.801 1.00 95.44 84 GLU A CA 1
ATOM 639 C C . GLU A 1 84 ? 25.416 -2.905 -11.852 1.00 95.44 84 GLU A C 1
ATOM 641 O O . GLU A 1 84 ? 24.434 -3.640 -11.925 1.00 95.44 84 GLU A O 1
ATOM 646 N N . GLN A 1 85 ? 25.453 -1.845 -11.049 1.00 92.81 85 GLN A N 1
ATOM 647 C CA . GLN A 1 85 ? 24.379 -1.453 -10.140 1.00 92.81 85 GLN A CA 1
ATOM 648 C C . GLN A 1 85 ? 23.058 -1.238 -10.885 1.00 92.81 85 GLN A C 1
ATOM 650 O O . GLN A 1 85 ? 22.025 -1.778 -10.486 1.00 92.81 85 GLN A O 1
ATOM 655 N N . ARG A 1 86 ? 23.092 -0.542 -12.029 1.00 92.75 86 ARG A N 1
ATOM 656 C CA . ARG A 1 86 ? 21.908 -0.358 -12.886 1.00 92.75 86 ARG A CA 1
ATOM 657 C C . ARG A 1 86 ? 21.348 -1.686 -13.394 1.00 92.75 86 ARG A C 1
ATOM 659 O O . ARG A 1 86 ? 20.135 -1.884 -13.391 1.00 92.75 86 ARG A O 1
ATOM 666 N N . ARG A 1 87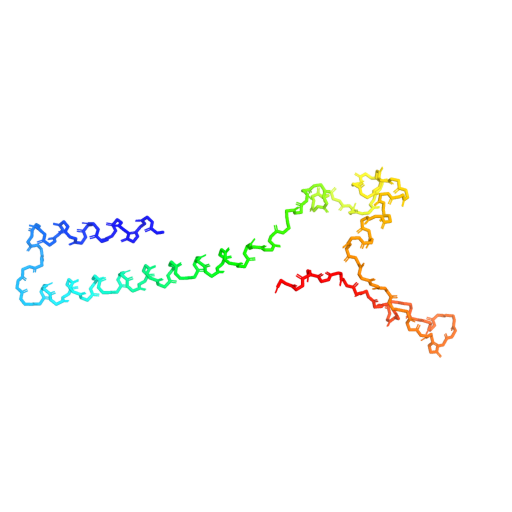 ? 22.211 -2.611 -13.827 1.00 92.62 87 ARG A N 1
ATOM 667 C CA . ARG A 1 87 ? 21.790 -3.944 -14.293 1.00 92.62 87 ARG A CA 1
ATOM 668 C C . ARG A 1 87 ? 21.193 -4.777 -13.167 1.00 92.62 87 ARG A C 1
ATOM 670 O O . ARG A 1 87 ? 20.165 -5.406 -13.385 1.00 92.62 87 AR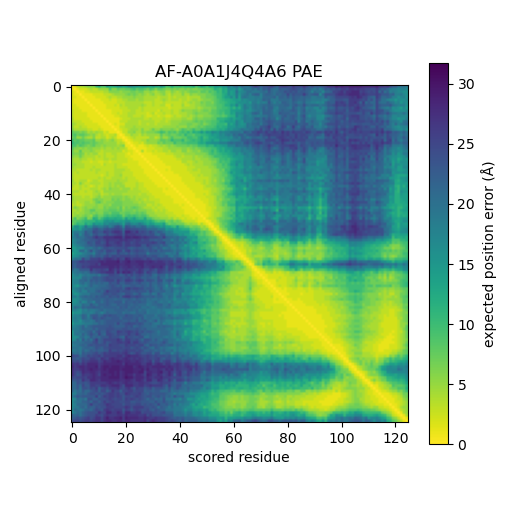G A O 1
ATOM 677 N N . SER A 1 88 ? 21.803 -4.748 -11.987 1.00 90.38 88 SER A N 1
ATOM 678 C CA . SER A 1 88 ? 21.319 -5.457 -10.802 1.00 90.38 88 SER A CA 1
ATOM 679 C C . SER A 1 88 ? 19.951 -4.943 -10.362 1.00 90.38 88 SER A C 1
ATOM 681 O O . SER A 1 88 ? 19.052 -5.740 -10.112 1.00 90.38 88 SER A O 1
ATOM 683 N N . PHE A 1 89 ? 19.750 -3.624 -10.357 1.00 89.94 89 PHE A N 1
ATOM 684 C CA . PHE A 1 89 ? 18.450 -3.025 -10.062 1.00 89.94 89 PHE A CA 1
ATOM 685 C C . PHE A 1 89 ? 17.367 -3.450 -11.065 1.00 89.94 89 PHE A C 1
ATOM 687 O O . PHE A 1 89 ? 16.260 -3.825 -10.672 1.00 89.94 89 PHE A O 1
ATOM 694 N N . LEU A 1 90 ? 17.683 -3.427 -12.365 1.00 90.62 90 LEU A N 1
ATOM 695 C CA . LEU A 1 90 ? 16.747 -3.873 -13.398 1.00 90.62 90 LEU A CA 1
ATOM 696 C C . LEU A 1 90 ? 16.441 -5.367 -13.281 1.00 90.62 90 LEU A C 1
ATOM 698 O O . LEU A 1 90 ? 15.284 -5.738 -13.406 1.00 90.62 90 LEU A O 1
ATOM 702 N N . ALA A 1 91 ? 17.437 -6.210 -13.010 1.00 89.00 91 ALA A N 1
ATOM 703 C CA . ALA A 1 91 ? 17.242 -7.649 -12.829 1.00 89.00 91 ALA A CA 1
ATOM 704 C C . ALA A 1 91 ? 16.423 -7.985 -11.573 1.00 89.00 91 ALA A C 1
ATOM 706 O O . ALA A 1 91 ? 15.702 -8.974 -11.560 1.00 89.00 91 ALA A O 1
ATOM 707 N N . PHE A 1 92 ? 16.525 -7.163 -10.526 1.00 85.94 92 PHE A N 1
ATOM 708 C CA . PHE A 1 92 ? 15.679 -7.278 -9.341 1.00 85.94 92 PHE A CA 1
ATOM 709 C C . PHE A 1 92 ? 14.224 -6.884 -9.634 1.00 85.94 92 PHE A C 1
ATOM 711 O O . PHE A 1 92 ? 13.298 -7.529 -9.153 1.00 85.94 92 PHE A O 1
ATOM 718 N N . SER A 1 93 ? 14.021 -5.826 -10.422 1.00 87.00 93 SER A N 1
ATOM 719 C CA . SER A 1 93 ? 12.696 -5.226 -10.630 1.00 87.00 93 SER A CA 1
ATOM 720 C C . SER A 1 93 ? 11.917 -5.838 -11.799 1.00 87.00 93 SER A C 1
ATOM 722 O O . SER A 1 93 ? 10.688 -5.785 -11.823 1.00 87.00 93 SER A O 1
ATOM 724 N N . LEU A 1 94 ? 12.612 -6.380 -12.800 1.00 92.00 94 LEU A N 1
ATOM 725 C CA . LEU A 1 94 ? 12.038 -6.872 -14.050 1.00 92.00 94 LEU A CA 1
ATOM 726 C C . LEU A 1 94 ? 12.207 -8.383 -14.167 1.00 92.00 94 LEU A C 1
ATOM 728 O O . LEU A 1 94 ? 13.305 -8.901 -14.002 1.00 92.00 94 LEU A O 1
ATOM 732 N N . ASP A 1 95 ? 11.136 -9.064 -14.566 1.00 92.56 95 ASP A N 1
ATOM 733 C CA . ASP A 1 95 ? 11.201 -10.459 -15.003 1.00 92.56 95 ASP A CA 1
ATOM 734 C C . ASP A 1 95 ? 11.718 -10.534 -16.447 1.00 92.56 95 ASP A C 1
ATOM 736 O O . ASP A 1 95 ? 12.722 -11.180 -16.752 1.00 92.56 95 ASP A O 1
ATOM 740 N N . ARG A 1 96 ? 11.055 -9.818 -17.365 1.00 91.88 96 ARG A N 1
ATOM 741 C CA . ARG A 1 96 ? 11.442 -9.788 -18.782 1.00 91.88 96 ARG A CA 1
ATOM 742 C C . ARG A 1 96 ? 10.897 -8.574 -19.520 1.00 91.88 96 ARG A C 1
ATOM 744 O O . ARG A 1 96 ? 9.929 -7.939 -19.111 1.00 91.88 96 ARG A O 1
ATOM 751 N N . ILE A 1 97 ? 11.478 -8.300 -20.683 1.00 92.38 97 ILE A N 1
ATOM 752 C CA . ILE A 1 97 ? 10.974 -7.303 -21.630 1.00 92.38 97 ILE A CA 1
ATOM 753 C C . ILE A 1 97 ? 10.659 -8.014 -22.942 1.00 92.38 97 ILE A C 1
ATOM 755 O O . ILE A 1 97 ? 11.533 -8.634 -23.549 1.00 92.38 97 ILE A O 1
ATOM 759 N N . THR A 1 98 ? 9.412 -7.913 -23.391 1.00 92.75 98 THR A N 1
ATOM 760 C CA . THR A 1 98 ? 8.970 -8.461 -24.674 1.00 92.75 98 THR A CA 1
ATOM 761 C C . THR A 1 98 ? 8.940 -7.345 -25.708 1.00 92.75 98 THR A C 1
ATOM 763 O O . THR A 1 98 ? 8.353 -6.293 -25.470 1.00 92.75 98 THR A O 1
ATOM 766 N N . ILE A 1 99 ? 9.561 -7.575 -26.868 1.00 90.75 99 ILE A N 1
ATOM 767 C CA . ILE A 1 99 ? 9.560 -6.620 -27.980 1.00 90.75 99 ILE A CA 1
ATOM 768 C C . ILE A 1 99 ? 8.849 -7.249 -29.177 1.00 90.75 99 ILE A C 1
ATOM 770 O O . ILE A 1 99 ? 9.370 -8.1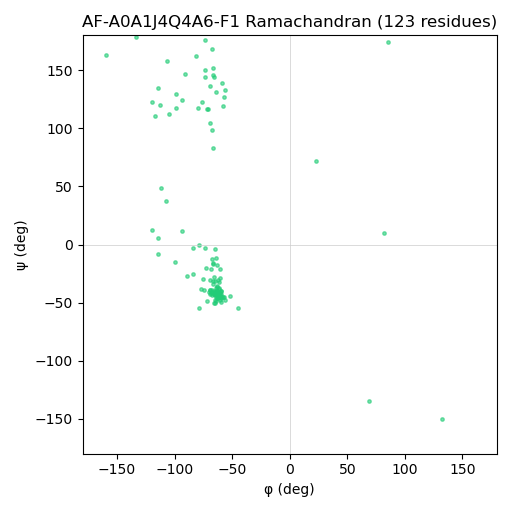68 -29.815 1.00 90.75 99 ILE A O 1
ATOM 774 N N . ALA A 1 100 ? 7.666 -6.741 -29.512 1.00 88.12 100 ALA A N 1
ATOM 775 C CA . ALA A 1 100 ? 6.914 -7.192 -30.675 1.00 88.12 100 ALA A CA 1
ATOM 776 C C . ALA A 1 100 ? 7.640 -6.833 -31.984 1.00 88.12 100 ALA A C 1
ATOM 778 O O . ALA A 1 100 ? 8.382 -5.845 -32.074 1.00 88.12 100 ALA A O 1
ATOM 779 N N . LYS A 1 101 ? 7.422 -7.619 -33.046 1.00 83.00 101 LYS A N 1
ATOM 780 C CA . LYS A 1 101 ? 7.925 -7.273 -34.385 1.00 83.00 101 LYS A CA 1
ATOM 781 C C . LYS A 1 101 ? 7.234 -6.011 -34.891 1.00 83.00 101 LYS A C 1
ATOM 783 O O . LYS A 1 101 ? 6.052 -5.799 -34.651 1.00 83.00 101 LYS A O 1
ATOM 788 N N . SER A 1 102 ? 7.984 -5.186 -35.611 1.00 80.50 102 SER A N 1
ATOM 789 C CA . SER A 1 102 ? 7.406 -4.014 -36.258 1.00 80.50 102 SER A CA 1
ATOM 790 C C . SER A 1 102 ? 6.496 -4.434 -37.408 1.00 80.50 102 SER A C 1
ATOM 792 O O . SER A 1 102 ? 6.880 -5.284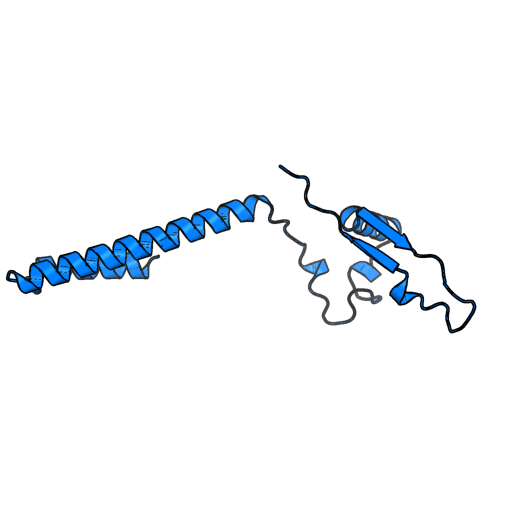 -38.213 1.00 80.50 102 SER A O 1
ATOM 794 N N . ILE A 1 103 ? 5.329 -3.800 -37.511 1.00 75.50 103 ILE A N 1
ATOM 795 C CA . ILE A 1 103 ? 4.404 -3.983 -38.637 1.00 75.50 103 ILE A CA 1
ATOM 796 C C . ILE A 1 103 ? 4.934 -3.245 -39.886 1.00 75.50 103 ILE A C 1
ATOM 798 O O . ILE A 1 103 ? 4.726 -3.698 -41.009 1.00 75.50 103 ILE A O 1
ATOM 802 N N . GLY A 1 104 ? 5.685 -2.147 -39.705 1.00 73.50 104 GLY A N 1
ATOM 803 C CA . GLY A 1 104 ? 6.253 -1.326 -40.786 1.00 73.50 104 GLY A CA 1
ATOM 804 C C . GLY A 1 104 ? 7.731 -0.955 -40.594 1.00 73.50 104 GLY A C 1
ATOM 805 O O . GLY A 1 104 ? 8.361 -1.309 -39.600 1.00 73.50 104 GLY A O 1
ATOM 806 N N . ARG A 1 105 ? 8.324 -0.233 -41.552 1.00 74.44 105 ARG A N 1
ATOM 807 C CA . ARG A 1 105 ? 9.689 0.327 -41.442 1.00 74.44 105 ARG A CA 1
ATOM 808 C C . ARG A 1 105 ? 9.639 1.845 -41.235 1.00 74.44 105 ARG A C 1
ATOM 810 O O . ARG A 1 105 ? 8.673 2.496 -41.626 1.00 74.44 105 ARG A O 1
ATOM 817 N N . GLY A 1 106 ? 10.705 2.413 -40.672 1.00 72.88 106 GLY A N 1
ATOM 818 C CA . GLY A 1 106 ? 10.863 3.863 -40.521 1.00 72.88 106 GLY A CA 1
ATOM 819 C C . GLY A 1 106 ? 9.890 4.470 -39.507 1.00 72.88 106 GLY A C 1
ATOM 820 O O . GLY A 1 106 ? 9.707 3.929 -38.422 1.00 72.88 106 GLY A O 1
ATOM 821 N N . ARG A 1 107 ? 9.258 5.591 -39.869 1.00 68.44 107 ARG A N 1
ATOM 822 C CA . ARG A 1 107 ? 8.379 6.379 -38.984 1.00 68.44 107 ARG A CA 1
ATOM 823 C C . ARG A 1 107 ? 7.149 5.612 -38.466 1.00 68.44 107 ARG A C 1
ATOM 825 O O . ARG A 1 107 ? 6.623 5.979 -37.428 1.00 68.44 107 ARG A O 1
ATOM 832 N N . ASN A 1 108 ? 6.742 4.533 -39.139 1.00 66.50 108 ASN A N 1
ATOM 833 C CA . ASN A 1 108 ? 5.589 3.704 -38.754 1.00 66.50 108 ASN A CA 1
ATOM 834 C C . ASN A 1 108 ? 5.975 2.502 -37.875 1.00 66.50 108 ASN A C 1
ATOM 836 O O . ASN A 1 108 ? 5.188 1.572 -37.720 1.00 66.50 108 ASN A O 1
ATOM 840 N N . ALA A 1 109 ? 7.210 2.456 -37.367 1.00 68.00 109 ALA A N 1
ATOM 841 C CA . ALA A 1 109 ? 7.685 1.330 -36.572 1.00 68.00 109 ALA A CA 1
ATOM 842 C C . ALA A 1 109 ? 7.209 1.342 -35.107 1.00 68.00 109 ALA A C 1
ATOM 844 O O . ALA A 1 109 ? 7.586 0.417 -34.389 1.00 68.00 109 ALA A O 1
ATOM 845 N N . ASN A 1 110 ? 6.436 2.364 -34.693 1.00 71.50 110 ASN A N 1
ATOM 846 C CA . ASN A 1 110 ? 5.799 2.559 -33.380 1.00 71.50 110 ASN A CA 1
ATOM 847 C C . ASN A 1 110 ? 6.481 1.791 -32.240 1.00 71.50 110 ASN A C 1
ATOM 849 O O . ASN A 1 110 ? 5.987 0.771 -31.770 1.00 71.50 110 ASN A O 1
ATOM 853 N N . THR A 1 111 ? 7.672 2.246 -31.846 1.00 75.00 111 THR A N 1
ATOM 854 C CA . THR A 1 111 ? 8.511 1.535 -30.872 1.00 75.00 111 THR A CA 1
ATOM 855 C C . THR A 1 111 ? 7.837 1.402 -29.507 1.00 75.00 111 THR A C 1
ATOM 857 O O . THR A 1 111 ? 7.955 0.344 -28.898 1.00 75.00 111 THR A O 1
ATOM 860 N N . GLU A 1 112 ? 7.120 2.430 -29.050 1.00 77.62 112 GLU A N 1
ATOM 861 C CA . GLU A 1 112 ? 6.431 2.428 -27.750 1.00 77.62 112 GLU A CA 1
ATOM 862 C C . GLU A 1 112 ? 5.389 1.308 -27.664 1.00 77.62 112 GLU A C 1
ATOM 864 O O . GLU A 1 112 ? 5.441 0.496 -26.746 1.00 77.62 112 GLU A O 1
ATOM 869 N N . ASP A 1 113 ? 4.550 1.163 -28.693 1.00 82.19 113 ASP A N 1
ATOM 870 C CA . ASP A 1 113 ? 3.507 0.126 -28.766 1.00 82.19 113 ASP A CA 1
ATOM 871 C C . ASP A 1 113 ? 4.068 -1.308 -28.810 1.00 82.19 113 ASP A C 1
ATOM 873 O O . ASP A 1 113 ? 3.330 -2.288 -28.706 1.00 82.19 113 ASP A O 1
ATOM 877 N N . ARG A 1 114 ? 5.380 -1.457 -29.021 1.00 86.25 114 ARG A N 1
ATOM 878 C CA . ARG A 1 114 ? 6.038 -2.755 -29.199 1.00 86.25 114 ARG A CA 1
ATOM 879 C C . ARG A 1 114 ? 6.729 -3.255 -27.948 1.00 86.25 114 ARG A C 1
ATOM 881 O O . ARG A 1 114 ? 7.105 -4.426 -27.940 1.00 86.25 114 ARG A O 1
ATOM 888 N N . VAL A 1 115 ? 6.950 -2.404 -26.950 1.00 90.81 115 VAL A N 1
ATOM 889 C CA . VAL A 1 115 ? 7.673 -2.776 -25.734 1.00 90.81 115 VAL A CA 1
ATOM 890 C C . VAL A 1 115 ? 6.670 -3.098 -24.640 1.00 90.81 115 VAL A C 1
ATOM 892 O O . VAL A 1 115 ? 5.911 -2.246 -24.193 1.00 90.81 115 VAL A O 1
ATOM 895 N N . THR A 1 116 ? 6.694 -4.340 -24.176 1.00 91.44 116 THR A N 1
ATOM 896 C CA . THR A 1 116 ? 5.951 -4.767 -22.993 1.00 91.44 116 THR A CA 1
ATOM 897 C C . THR A 1 116 ? 6.943 -5.111 -21.897 1.00 91.44 116 THR A C 1
ATOM 899 O O . THR A 1 116 ? 7.786 -5.995 -22.062 1.00 91.44 116 THR A O 1
ATOM 902 N N . VAL A 1 117 ? 6.848 -4.400 -20.778 1.00 92.44 117 VAL A N 1
ATOM 903 C CA . VAL A 1 117 ? 7.664 -4.637 -19.587 1.00 92.44 117 VAL A CA 1
ATOM 904 C C . VAL A 1 117 ? 6.897 -5.569 -18.657 1.00 92.44 117 VAL A C 1
ATOM 906 O O . VAL A 1 117 ? 5.757 -5.283 -18.297 1.00 92.44 117 VAL A O 1
ATOM 909 N N . HIS A 1 118 ? 7.516 -6.684 -18.282 1.00 92.75 118 HIS A N 1
ATOM 910 C CA . HIS A 1 118 ? 6.994 -7.610 -17.286 1.00 92.75 118 HIS A CA 1
ATOM 911 C C . HIS A 1 118 ? 7.785 -7.412 -15.993 1.00 92.75 118 HIS A C 1
ATOM 913 O O . HIS A 1 118 ? 8.988 -7.683 -15.944 1.00 92.75 118 HIS A O 1
ATOM 919 N N . TRP A 1 119 ? 7.111 -6.892 -14.971 1.00 91.12 119 TRP A N 1
ATOM 920 C CA . TRP A 1 119 ? 7.686 -6.667 -13.647 1.00 91.12 119 TRP A CA 1
ATOM 921 C C . TRP A 1 119 ? 7.862 -7.989 -12.905 1.00 91.12 119 TRP A C 1
ATOM 923 O O . TRP A 1 119 ? 7.104 -8.932 -13.133 1.00 91.12 119 TRP A O 1
ATOM 933 N N . ALA A 1 120 ? 8.869 -8.054 -12.038 1.00 88.00 120 ALA A N 1
ATOM 934 C CA . ALA A 1 120 ? 9.062 -9.199 -11.166 1.00 88.00 120 ALA A CA 1
ATOM 935 C C . ALA A 1 120 ? 7.881 -9.314 -10.190 1.00 88.00 120 ALA A C 1
ATOM 937 O O . ALA A 1 120 ? 7.481 -8.335 -9.558 1.00 88.00 120 ALA A O 1
ATOM 938 N N . GLU A 1 121 ? 7.318 -10.514 -10.076 1.00 82.31 121 GLU A N 1
ATOM 939 C CA . GLU A 1 121 ? 6.294 -10.828 -9.082 1.00 82.31 121 GLU A CA 1
ATOM 940 C C . GLU A 1 121 ? 6.966 -11.354 -7.810 1.00 82.31 121 GLU A C 1
ATOM 942 O O . GLU A 1 121 ? 8.010 -12.012 -7.868 1.00 82.31 121 GLU A O 1
ATOM 947 N N . ALA A 1 122 ? 6.376 -11.063 -6.648 1.00 69.62 122 ALA A N 1
ATOM 948 C CA . ALA A 1 122 ? 6.847 -11.645 -5.400 1.00 69.62 122 ALA A CA 1
ATOM 949 C C . ALA A 1 122 ? 6.764 -13.181 -5.496 1.00 69.62 122 ALA A C 1
ATOM 951 O O . ALA A 1 122 ? 5.776 -13.700 -6.027 1.00 69.62 122 ALA A O 1
ATOM 952 N N . PRO A 1 123 ? 7.770 -13.925 -5.001 1.00 64.75 123 PRO A N 1
ATOM 953 C CA . PRO A 1 123 ? 7.694 -15.377 -4.986 1.00 64.75 123 PRO A CA 1
ATOM 954 C C . PRO A 1 123 ? 6.442 -15.796 -4.212 1.00 64.75 123 PRO A C 1
ATOM 956 O O . PRO A 1 123 ? 6.236 -15.350 -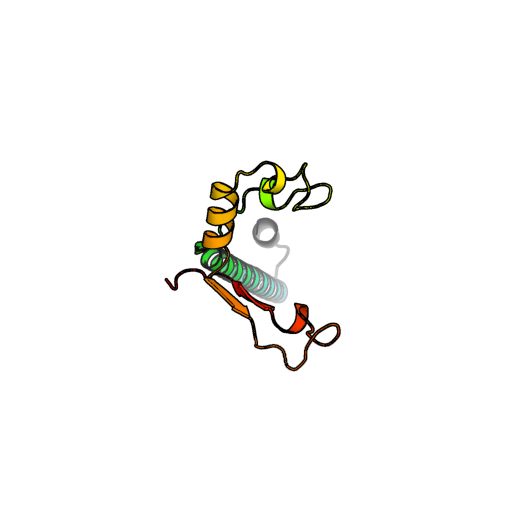3.082 1.00 64.75 123 PRO A O 1
ATOM 959 N N . ALA A 1 124 ? 5.600 -16.626 -4.834 1.00 60.06 124 ALA A N 1
ATOM 960 C CA . ALA A 1 124 ? 4.429 -17.184 -4.170 1.00 60.06 124 ALA A CA 1
ATOM 961 C C . ALA A 1 124 ? 4.893 -17.948 -2.917 1.00 60.06 124 ALA A C 1
ATOM 963 O O . ALA A 1 124 ? 5.712 -18.864 -3.031 1.00 60.06 124 ALA A O 1
ATOM 964 N N . GLN A 1 125 ? 4.423 -17.511 -1.745 1.00 51.16 125 GLN A N 1
ATOM 965 C CA . GLN A 1 125 ? 4.660 -18.181 -0.462 1.00 51.16 125 GLN A CA 1
ATOM 966 C C . GLN A 1 125 ? 3.804 -19.441 -0.330 1.00 51.16 125 GLN A C 1
ATOM 968 O O . GLN A 1 125 ? 2.624 -19.403 -0.750 1.00 51.16 125 GLN A O 1
#